Protein AF-A0A496TN35-F1 (afdb_monomer_lite)

Radius of gyration: 15.72 Å; chains: 1; bounding box: 30×23×40 Å

Secondary structure (DSSP, 8-state):
--HHHHTTS-HHHHHHHTT-S--TTT--SSPP----S----SSTTTT-

Structure (mmCIF, N/CA/C/O backbone):
data_AF-A0A496TN35-F1
#
_entry.id   AF-A0A496TN35-F1
#
loop_
_atom_site.group_PDB
_atom_site.id
_atom_site.type_symbol
_atom_site.label_atom_id
_atom_site.label_alt_id
_atom_site.label_comp_id
_atom_site.label_asym_id
_atom_site.label_entity_id
_atom_site.label_seq_id
_atom_site.pdbx_PDB_ins_code
_atom_site.Cartn_x
_atom_site.Cartn_y
_atom_site.Cartn_z
_atom_site.occupancy
_atom_site.B_iso_or_equiv
_atom_site.auth_seq_id
_atom_site.auth_comp_id
_atom_site.auth_asym_id
_atom_site.auth_atom_id
_atom_site.pdbx_PDB_model_num
ATOM 1 N N . MET A 1 1 ? -10.128 2.748 4.570 1.00 82.75 1 MET A N 1
ATOM 2 C CA . MET A 1 1 ? -11.190 3.410 5.372 1.00 82.75 1 MET A CA 1
ATOM 3 C C . MET A 1 1 ? -11.112 4.912 5.155 1.00 82.75 1 MET A C 1
ATOM 5 O O . MET A 1 1 ? -10.019 5.406 4.914 1.00 82.75 1 MET A O 1
ATOM 9 N N . LYS A 1 2 ? -12.230 5.647 5.213 1.00 85.81 2 LYS A N 1
ATOM 10 C CA . LYS A 1 2 ? -12.196 7.116 5.117 1.00 85.81 2 LYS A CA 1
ATOM 11 C C . LYS A 1 2 ? -11.685 7.726 6.437 1.00 85.81 2 LYS A C 1
ATOM 13 O O . LYS A 1 2 ? -11.990 7.172 7.495 1.00 85.81 2 LYS A O 1
ATOM 18 N N . PRO A 1 3 ? -10.987 8.877 6.417 1.00 85.94 3 PRO A N 1
ATOM 19 C CA . PRO A 1 3 ? -10.451 9.515 7.628 1.00 85.94 3 PRO A CA 1
ATOM 20 C C . PRO A 1 3 ? -11.506 9.786 8.708 1.00 85.94 3 PRO A C 1
ATOM 22 O O . PRO A 1 3 ? -11.258 9.612 9.898 1.00 85.94 3 PRO A O 1
ATOM 25 N N . GLU A 1 4 ? -12.716 10.156 8.294 1.00 91.31 4 GLU A N 1
ATOM 26 C CA . GLU A 1 4 ? -13.842 10.402 9.200 1.00 91.31 4 GLU A CA 1
ATOM 27 C C . GLU A 1 4 ? -14.292 9.151 9.963 1.00 91.31 4 GLU A C 1
ATOM 29 O O . GLU A 1 4 ? -14.776 9.256 11.087 1.00 91.31 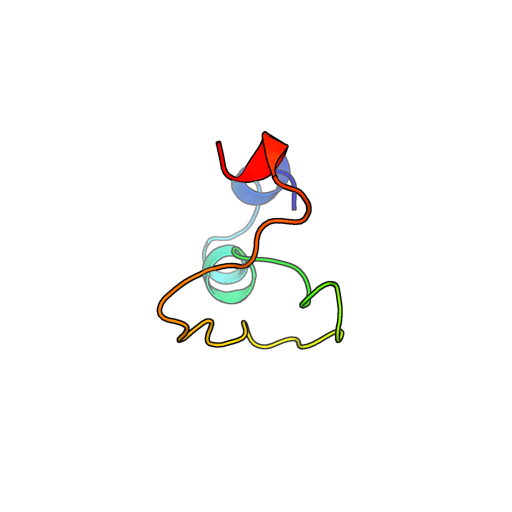4 GLU A O 1
ATOM 34 N N . GLN A 1 5 ? -14.123 7.965 9.370 1.00 90.00 5 GLN A N 1
ATOM 35 C CA . GLN A 1 5 ? -14.463 6.694 10.010 1.00 90.00 5 GLN A CA 1
ATOM 36 C C . GLN A 1 5 ? -13.411 6.316 11.054 1.00 90.00 5 GLN A C 1
ATOM 38 O O . GLN A 1 5 ? -13.774 5.876 12.140 1.00 90.00 5 GLN A O 1
ATOM 43 N N . LEU A 1 6 ? -12.127 6.550 10.757 1.00 91.12 6 LEU A N 1
ATOM 44 C CA . LEU A 1 6 ? -11.020 6.274 11.679 1.00 91.12 6 LEU A CA 1
ATOM 45 C C . LEU A 1 6 ? -11.142 7.086 12.973 1.00 91.12 6 LEU A C 1
ATOM 47 O O . LEU A 1 6 ? -10.955 6.543 14.054 1.00 91.12 6 LEU A O 1
ATOM 51 N N . ARG A 1 7 ? -11.542 8.363 12.884 1.00 91.31 7 ARG A N 1
ATOM 52 C CA . ARG A 1 7 ? -11.730 9.239 14.058 1.00 91.31 7 ARG A CA 1
ATOM 53 C C . ARG A 1 7 ? -12.815 8.764 15.034 1.00 91.31 7 ARG A C 1
ATOM 55 O O . ARG A 1 7 ? -12.825 9.216 16.171 1.00 91.31 7 ARG A O 1
ATOM 62 N N . LYS A 1 8 ? -13.732 7.895 14.596 1.00 95.19 8 LYS A N 1
ATOM 63 C CA . LYS A 1 8 ? -14.834 7.359 15.415 1.00 95.19 8 LYS A CA 1
ATOM 64 C C . LYS A 1 8 ? -14.515 5.998 16.044 1.00 95.19 8 LYS A C 1
ATOM 66 O O . LYS A 1 8 ? -15.338 5.477 16.788 1.00 95.19 8 LYS A O 1
ATOM 71 N N . MET A 1 9 ? -13.377 5.390 15.709 1.00 94.06 9 MET A N 1
ATOM 72 C CA . MET A 1 9 ? -13.016 4.048 16.169 1.00 94.06 9 MET A CA 1
ATOM 73 C C . MET A 1 9 ? -12.238 4.083 17.480 1.00 94.06 9 MET A C 1
ATOM 75 O O . MET A 1 9 ? -11.539 5.046 17.789 1.00 94.06 9 MET A O 1
ATOM 79 N N . ASN A 1 10 ? -12.319 2.982 18.226 1.00 97.19 10 ASN A N 1
ATOM 80 C CA . ASN A 1 10 ? -11.497 2.787 19.413 1.00 97.19 10 ASN A CA 1
ATOM 81 C C . ASN A 1 10 ? -10.015 2.712 19.036 1.00 97.19 10 ASN A C 1
ATOM 83 O O . ASN A 1 10 ? -9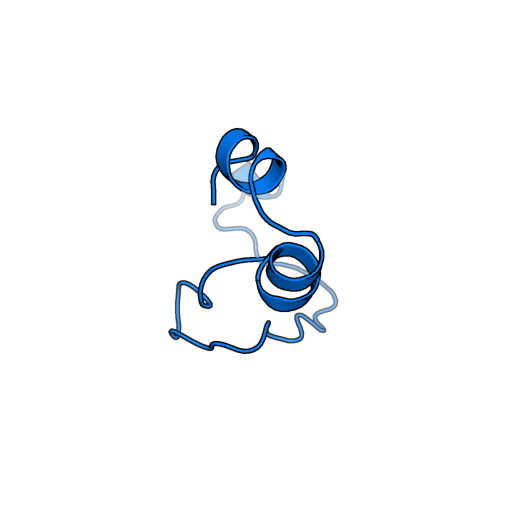.652 2.139 18.006 1.00 97.19 10 ASN A O 1
ATOM 87 N N . PHE A 1 11 ? -9.155 3.213 19.924 1.00 96.00 11 PHE A N 1
ATOM 88 C CA . PHE A 1 11 ? -7.708 3.234 19.708 1.00 96.00 11 PHE A CA 1
ATOM 89 C C . PHE A 1 11 ? -7.144 1.845 19.373 1.00 96.00 11 PHE A C 1
ATOM 91 O O . PHE A 1 11 ? -6.430 1.701 18.388 1.00 96.00 11 PHE A O 1
ATOM 98 N N . ALA A 1 12 ? -7.551 0.804 20.108 1.00 97.38 12 ALA A N 1
ATOM 99 C CA . ALA A 1 12 ? -7.124 -0.571 19.844 1.00 97.38 12 ALA A CA 1
ATOM 100 C C . ALA A 1 12 ? -7.476 -1.048 18.420 1.00 97.38 12 ALA A C 1
ATOM 102 O O . ALA A 1 12 ? -6.664 -1.690 17.759 1.00 97.38 12 ALA A O 1
ATOM 103 N N . THR A 1 13 ? -8.658 -0.691 17.911 1.00 94.44 13 THR A N 1
ATOM 104 C CA . THR A 1 13 ? -9.065 -1.012 16.536 1.00 94.44 13 THR A CA 1
ATOM 105 C C . THR A 1 13 ? -8.186 -0.290 15.519 1.00 94.44 13 THR A C 1
ATOM 107 O O . THR A 1 13 ? -7.789 -0.887 14.523 1.00 94.44 13 THR A O 1
ATOM 110 N N . ILE A 1 14 ? -7.842 0.974 15.778 1.00 95.00 14 ILE A N 1
ATOM 111 C CA . ILE A 1 14 ? -6.948 1.759 14.917 1.00 95.00 14 ILE A CA 1
ATOM 112 C C . ILE A 1 14 ? -5.532 1.170 14.928 1.00 95.00 14 ILE A C 1
ATOM 114 O O . ILE A 1 14 ? -4.915 1.077 13.871 1.00 95.00 14 ILE A O 1
ATOM 118 N N . CYS A 1 15 ? -5.030 0.716 16.079 1.00 94.56 15 CYS A N 1
ATOM 119 C CA . CYS A 1 15 ? -3.713 0.082 16.171 1.00 94.56 15 CYS A CA 1
ATOM 120 C C . CYS A 1 15 ? -3.595 -1.165 15.291 1.00 94.56 15 CYS A C 1
ATOM 122 O O . CYS A 1 15 ? -2.553 -1.376 14.681 1.00 94.56 15 CYS A O 1
ATOM 124 N N . VAL A 1 16 ? -4.649 -1.981 15.220 1.00 93.00 16 VAL A N 1
ATOM 125 C CA . VAL A 1 16 ? -4.624 -3.239 14.459 1.00 93.00 16 VAL A CA 1
ATOM 126 C C . VAL A 1 16 ? -5.009 -3.031 12.990 1.00 93.00 16 VAL A C 1
ATOM 128 O O . VAL A 1 16 ? -4.421 -3.646 12.107 1.00 93.00 16 VAL A O 1
ATOM 131 N N . HIS A 1 17 ? -5.984 -2.166 12.706 1.00 91.88 17 HIS A N 1
ATOM 132 C CA . HIS A 1 17 ? -6.623 -2.072 11.386 1.00 91.88 17 HIS A CA 1
ATOM 133 C C . HIS A 1 17 ? -6.518 -0.691 10.730 1.00 91.88 17 HIS A C 1
ATOM 135 O O . HIS A 1 17 ? -7.107 -0.482 9.672 1.00 91.88 17 HIS A O 1
ATOM 141 N N . GLY A 1 18 ? -5.813 0.268 11.333 1.00 89.62 18 GLY A N 1
ATOM 142 C CA . GLY A 1 18 ? -5.773 1.661 10.876 1.00 89.62 18 GLY A CA 1
ATOM 143 C C . GLY A 1 18 ? -5.159 1.851 9.488 1.00 89.62 18 GLY A C 1
ATOM 144 O O . GLY A 1 18 ? -5.595 2.738 8.754 1.00 89.62 18 GLY A O 1
ATOM 145 N N . SER A 1 19 ? -4.210 0.992 9.098 1.00 80.75 19 SER A N 1
ATOM 146 C CA . SER A 1 19 ? -3.695 0.914 7.721 1.00 80.75 19 SER A CA 1
ATOM 147 C C . SER A 1 19 ? -4.763 0.415 6.742 1.00 80.75 19 SER A C 1
ATOM 149 O O . SER A 1 19 ? -4.846 0.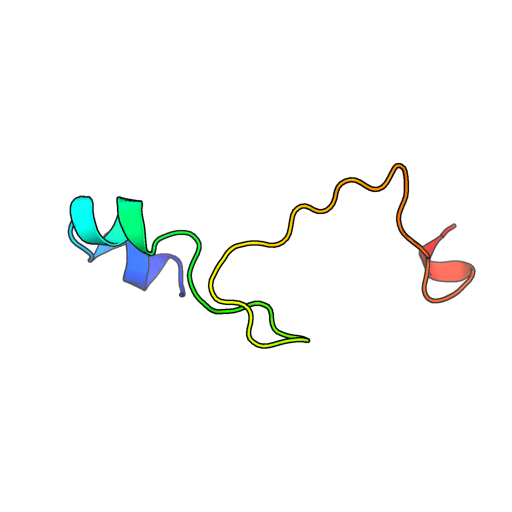900 5.615 1.00 80.75 19 SER A O 1
ATOM 151 N N . GLY A 1 20 ? -5.640 -0.466 7.225 1.00 78.44 20 GLY A N 1
ATOM 152 C CA . GLY A 1 20 ? -6.835 -0.957 6.559 1.00 78.44 20 GLY A CA 1
ATOM 153 C C . GLY A 1 20 ? -6.575 -1.855 5.351 1.00 78.44 20 GLY A C 1
ATOM 154 O O . GLY A 1 20 ? -5.544 -1.786 4.694 1.00 78.44 20 GLY A O 1
ATOM 155 N N . GLY A 1 21 ? -7.600 -2.639 5.014 1.00 86.75 21 GLY A N 1
ATOM 156 C CA . GLY A 1 21 ? -7.704 -3.339 3.736 1.00 86.75 21 GLY A CA 1
ATOM 157 C C . GLY A 1 21 ? -6.752 -4.519 3.558 1.00 86.75 21 GLY A C 1
ATOM 158 O O . GLY A 1 21 ? -6.114 -4.991 4.492 1.00 86.75 21 GLY A O 1
ATOM 159 N N . VAL A 1 22 ? -6.729 -5.001 2.323 1.00 93.88 22 VAL A N 1
ATOM 160 C CA . VAL A 1 22 ? -5.808 -6.017 1.817 1.00 93.88 22 VAL A CA 1
ATOM 161 C C . VAL A 1 22 ? -5.027 -5.413 0.662 1.00 93.88 22 VAL A C 1
ATOM 163 O O . VAL A 1 22 ? -5.488 -4.440 0.053 1.00 93.88 22 VAL A O 1
ATOM 166 N N . ASP A 1 23 ? -3.876 -5.987 0.332 1.00 94.81 23 ASP A N 1
ATOM 167 C CA . ASP A 1 23 ? -3.198 -5.666 -0.919 1.00 94.81 23 ASP A CA 1
ATOM 168 C C . ASP A 1 23 ? -4.169 -5.843 -2.099 1.00 94.81 23 ASP A C 1
ATOM 170 O O . ASP A 1 23 ? -4.773 -6.902 -2.267 1.00 94.81 23 ASP A O 1
ATOM 174 N N . ALA A 1 24 ? -4.347 -4.798 -2.906 1.00 93.81 24 ALA A N 1
ATOM 175 C CA . ALA A 1 24 ? -5.393 -4.776 -3.926 1.00 93.81 24 ALA A CA 1
ATOM 176 C C . ALA A 1 24 ? -5.136 -5.755 -5.083 1.00 93.81 24 ALA A C 1
ATOM 178 O O . ALA A 1 24 ? -6.078 -6.139 -5.773 1.00 93.81 24 ALA A O 1
ATOM 179 N N . LEU A 1 25 ? -3.875 -6.136 -5.315 1.00 96.56 25 LEU A N 1
ATOM 180 C CA . LEU A 1 25 ? -3.493 -7.022 -6.411 1.00 96.56 25 LEU A CA 1
ATOM 181 C C . LEU A 1 25 ? -3.621 -8.498 -6.022 1.00 96.56 25 LEU A C 1
ATOM 183 O O . LEU A 1 25 ? -4.046 -9.314 -6.834 1.00 96.56 25 LEU A O 1
ATOM 187 N N . THR A 1 26 ? -3.239 -8.840 -4.793 1.00 97.25 26 THR A N 1
ATOM 188 C CA . THR A 1 26 ? -3.074 -10.233 -4.348 1.00 97.25 26 THR A CA 1
ATOM 189 C C . THR A 1 26 ? -4.035 -10.651 -3.239 1.00 97.25 26 THR A C 1
ATOM 191 O O . THR A 1 26 ? -4.191 -11.843 -2.986 1.00 97.25 26 THR A O 1
ATOM 194 N N . GLY A 1 27 ? -4.676 -9.702 -2.556 1.00 95.88 27 GLY A N 1
ATOM 195 C CA . GLY A 1 27 ? -5.504 -9.968 -1.381 1.00 95.88 27 GLY A CA 1
ATOM 196 C C . GLY A 1 27 ? -4.707 -10.257 -0.104 1.00 95.88 27 GLY A C 1
ATOM 197 O O . GLY A 1 27 ? -5.295 -10.696 0.885 1.00 95.88 27 GLY A O 1
ATOM 198 N N . ALA A 1 28 ? -3.390 -10.021 -0.093 1.00 96.00 28 ALA A N 1
ATOM 199 C CA . ALA A 1 28 ? -2.566 -10.221 1.095 1.00 96.00 28 ALA A CA 1
ATOM 200 C C . ALA A 1 28 ? -3.054 -9.357 2.273 1.00 96.00 28 ALA A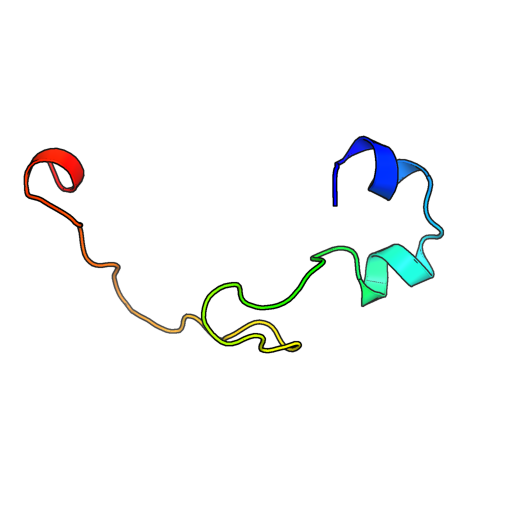 C 1
ATOM 202 O O . ALA A 1 28 ? -3.256 -8.150 2.137 1.00 96.00 28 ALA A O 1
ATOM 203 N N . ILE A 1 29 ? -3.232 -9.991 3.437 1.00 93.31 29 ILE A N 1
ATOM 204 C CA . ILE A 1 29 ? -3.666 -9.326 4.679 1.00 93.31 29 ILE A CA 1
ATOM 205 C C . ILE A 1 29 ? -2.498 -8.567 5.316 1.00 93.31 29 ILE A C 1
ATOM 207 O O . ILE A 1 29 ? -2.655 -7.442 5.786 1.00 93.31 29 ILE A O 1
ATOM 211 N N . SER A 1 30 ? -1.314 -9.181 5.335 1.00 93.44 30 SER A N 1
ATOM 212 C CA . SER A 1 30 ? -0.091 -8.512 5.767 1.00 93.44 30 SER A CA 1
ATOM 213 C C . SER A 1 30 ? 0.393 -7.550 4.689 1.00 93.44 30 SER A C 1
ATOM 215 O O . SER A 1 30 ? 0.392 -7.882 3.505 1.00 93.44 30 SER A O 1
ATOM 217 N N . VAL A 1 31 ? 0.851 -6.371 5.115 1.00 93.69 31 VAL A N 1
ATOM 218 C CA . VAL A 1 31 ? 1.417 -5.363 4.213 1.00 93.69 31 VAL A CA 1
ATOM 219 C C . VAL A 1 31 ? 2.680 -5.930 3.548 1.00 93.69 31 VAL A C 1
ATOM 221 O O . VAL A 1 31 ? 3.590 -6.353 4.269 1.00 93.69 31 VAL A O 1
ATOM 224 N N . PRO A 1 32 ? 2.770 -5.941 2.204 1.00 94.94 32 PRO A N 1
ATOM 225 C CA . PRO A 1 32 ? 3.973 -6.387 1.516 1.00 94.94 32 PRO A CA 1
ATOM 226 C C . PRO A 1 32 ? 5.184 -5.520 1.866 1.00 94.94 32 PRO A C 1
ATOM 228 O O . PRO A 1 32 ? 5.082 -4.299 2.006 1.00 94.94 32 PRO A O 1
ATOM 231 N N . ILE A 1 33 ? 6.357 -6.145 1.946 1.00 96.19 33 ILE A N 1
ATOM 232 C CA . ILE A 1 33 ? 7.615 -5.418 2.094 1.00 96.19 33 ILE A CA 1
ATOM 233 C C . ILE A 1 33 ? 8.050 -4.942 0.703 1.00 96.19 33 ILE A C 1
ATOM 235 O O . ILE A 1 33 ? 8.620 -5.704 -0.076 1.00 96.19 33 ILE A O 1
ATOM 239 N N . TYR A 1 34 ? 7.796 -3.671 0.392 1.00 95.56 34 TYR A N 1
ATOM 240 C CA . TYR A 1 34 ? 8.221 -3.027 -0.857 1.00 95.56 34 TYR A CA 1
ATOM 241 C C . TYR A 1 34 ? 9.713 -2.648 -0.830 1.00 95.56 34 TYR A C 1
ATOM 243 O O . TYR A 1 34 ? 10.080 -1.489 -1.018 1.00 95.56 34 TYR A O 1
A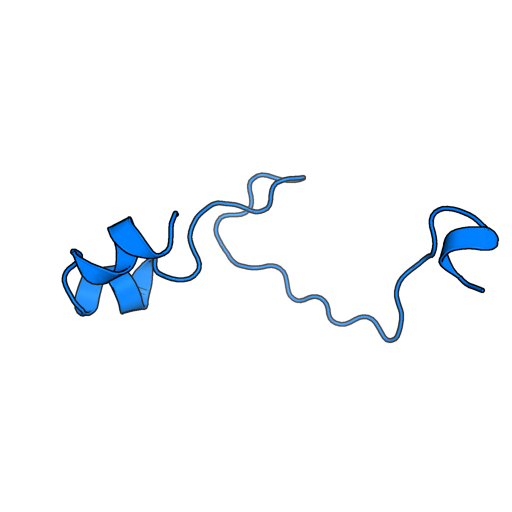TOM 251 N N . GLN A 1 35 ? 10.586 -3.631 -0.591 1.00 98.06 35 GLN A N 1
ATOM 252 C CA . GLN A 1 35 ? 12.041 -3.459 -0.563 1.00 98.06 35 GLN A CA 1
ATOM 253 C C . GLN A 1 35 ? 12.616 -3.461 -1.987 1.00 98.06 35 GLN A C 1
ATOM 255 O O . GLN A 1 35 ? 13.332 -4.372 -2.396 1.00 98.06 35 GLN A O 1
ATOM 260 N N . SER A 1 36 ? 12.271 -2.432 -2.752 1.00 96.88 36 SER A N 1
ATOM 261 C CA . SER A 1 36 ? 12.822 -2.158 -4.078 1.00 96.88 36 SER A CA 1
ATOM 262 C C . SER A 1 36 ? 13.586 -0.838 -4.049 1.00 96.88 36 SER A C 1
ATOM 264 O O . SER A 1 36 ? 13.231 0.076 -3.308 1.00 96.88 36 SER A O 1
ATOM 266 N N . SER A 1 37 ? 14.632 -0.718 -4.864 1.00 97.38 37 SER A N 1
ATOM 267 C CA . SER A 1 37 ? 15.414 0.519 -4.981 1.00 97.38 37 SER A CA 1
ATOM 268 C C . SER A 1 37 ? 14.726 1.593 -5.830 1.00 97.38 37 SER A C 1
ATOM 270 O O . SER A 1 37 ? 15.072 2.766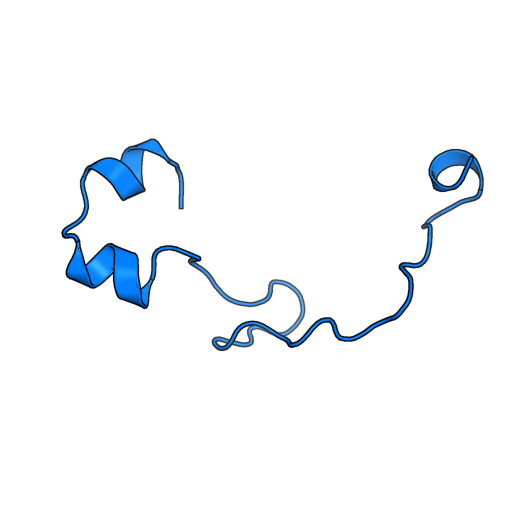 -5.727 1.00 97.38 37 SER A O 1
ATOM 272 N N . THR A 1 38 ? 13.770 1.213 -6.683 1.00 95.38 38 THR A N 1
ATOM 273 C CA . THR A 1 38 ? 13.061 2.123 -7.595 1.00 95.38 38 THR A CA 1
ATOM 274 C C . THR A 1 38 ? 11.675 1.584 -7.980 1.00 95.38 38 THR A C 1
ATOM 276 O O . THR A 1 38 ? 11.332 0.439 -7.668 1.00 95.38 38 THR A O 1
ATOM 279 N N . PHE A 1 39 ? 10.879 2.408 -8.669 1.00 96.38 39 PHE A N 1
ATOM 280 C CA . PHE A 1 39 ? 9.557 2.081 -9.205 1.00 96.38 39 PHE A CA 1
ATOM 281 C C . PHE A 1 39 ? 9.513 2.334 -10.715 1.00 96.38 39 PHE A C 1
ATOM 283 O O . PHE A 1 39 ? 10.013 3.344 -11.203 1.00 96.38 39 PHE A O 1
ATOM 290 N N . ALA A 1 40 ? 8.888 1.421 -11.459 1.00 95.69 40 ALA A N 1
ATOM 291 C CA . ALA A 1 40 ? 8.729 1.569 -12.901 1.00 95.69 40 ALA A CA 1
ATOM 292 C C . ALA A 1 40 ? 7.674 2.633 -13.250 1.00 95.69 40 ALA A C 1
ATOM 294 O O . ALA A 1 40 ? 6.589 2.672 -12.664 1.00 95.69 40 ALA A O 1
ATOM 295 N N . PHE A 1 41 ? 7.964 3.451 -14.263 1.00 97.31 41 PHE A N 1
ATOM 296 C CA . PHE A 1 41 ? 6.979 4.342 -14.873 1.00 97.31 41 PHE A CA 1
ATOM 297 C C . PHE A 1 41 ? 6.119 3.582 -15.888 1.00 97.31 41 PHE A C 1
ATOM 299 O O . PHE A 1 41 ? 6.605 2.711 -16.605 1.00 97.31 41 PHE A O 1
ATOM 306 N N . LYS A 1 42 ? 4.840 3.946 -16.002 1.00 96.44 42 LYS A N 1
ATOM 307 C CA . LYS A 1 42 ? 3.914 3.380 -16.995 1.00 96.44 42 LYS A CA 1
ATOM 308 C C . LYS A 1 42 ? 4.205 3.872 -18.413 1.00 96.44 42 LYS A C 1
ATOM 310 O O . LYS A 1 42 ? 3.859 3.193 -19.371 1.00 96.44 42 LYS A O 1
ATOM 315 N N . ASN A 1 43 ? 4.768 5.072 -18.558 1.00 96.44 43 ASN A N 1
ATOM 316 C CA . ASN A 1 43 ? 5.152 5.671 -19.837 1.00 96.44 43 ASN A CA 1
ATOM 317 C C . ASN A 1 43 ? 6.169 6.806 -19.624 1.00 96.44 43 ASN A C 1
ATOM 319 O O . ASN A 1 43 ? 6.339 7.285 -18.504 1.00 96.44 43 ASN A O 1
ATOM 323 N N . ALA A 1 44 ? 6.806 7.259 -20.710 1.00 95.19 44 ALA A N 1
ATOM 324 C CA . ALA A 1 44 ? 7.834 8.303 -20.670 1.00 95.19 44 ALA A CA 1
ATOM 325 C C . ALA A 1 44 ? 7.347 9.620 -20.039 1.00 95.19 44 ALA A C 1
ATOM 327 O O . ALA A 1 44 ? 8.094 10.243 -19.300 1.00 95.19 44 ALA A O 1
ATOM 328 N N . LYS A 1 45 ? 6.084 10.016 -20.263 1.00 96.12 45 LYS A N 1
ATOM 329 C CA . LYS A 1 45 ? 5.514 11.243 -19.681 1.00 96.12 45 LYS A CA 1
ATOM 330 C C . LYS A 1 45 ? 5.352 11.158 -18.161 1.00 96.12 45 LYS A C 1
ATOM 332 O O . LYS A 1 45 ? 5.444 12.175 -17.494 1.00 96.12 45 LYS A O 1
ATOM 337 N N . GLN A 1 46 ? 5.084 9.973 -17.611 1.00 97.25 46 GLN A N 1
ATOM 338 C CA . GLN A 1 46 ? 5.006 9.783 -16.159 1.00 97.25 46 GLN A CA 1
ATOM 339 C C . GLN A 1 46 ? 6.391 9.852 -15.493 1.00 97.25 46 GLN A C 1
ATOM 341 O O . GLN A 1 46 ? 6.469 10.138 -14.303 1.00 97.25 46 GLN A O 1
ATOM 346 N N . GLY A 1 47 ? 7.455 9.548 -16.241 1.00 87.50 47 GLY A N 1
ATOM 347 C CA . GLY A 1 47 ? 8.833 9.562 -15.749 1.00 87.50 47 GLY A CA 1
ATOM 348 C C . GLY A 1 47 ? 9.633 10.825 -16.067 1.00 87.50 47 GLY A C 1
ATOM 349 O O . GLY A 1 47 ? 10.820 10.846 -15.751 1.00 87.50 47 GLY A O 1
ATOM 350 N N . ALA A 1 48 ? 9.020 11.819 -16.718 1.00 67.00 48 ALA A N 1
ATOM 351 C CA . ALA A 1 48 ? 9.640 13.081 -17.129 1.00 67.00 48 ALA A CA 1
ATOM 352 C C . ALA A 1 48 ? 9.213 14.246 -16.231 1.00 67.00 48 ALA A C 1
ATOM 354 O O . ALA A 1 48 ? 8.054 14.227 -15.754 1.00 67.00 48 ALA A O 1
#

Foldseek 3Di:
DDPVVLVPDDPVCCVQAVVHFADPPPRHPDDDDPPDPDDDDPDPVSVD

Sequence (48 aa):
MKPEQLRKMNFATICVHGSGGVDALTGAISVPIYQSSTFAFKNAKQGA

pLDDT: mean 92.73, std 5.84, range [67.0, 98.06]